Protein AF-A0A7G9ZDE2-F1 (afdb_monomer)

Structure (mmCIF, N/CA/C/O backbone):
data_AF-A0A7G9ZDE2-F1
#
_entry.id   AF-A0A7G9ZDE2-F1
#
loop_
_atom_site.group_PDB
_atom_site.id
_atom_site.type_symbol
_atom_site.label_atom_id
_atom_site.label_alt_id
_atom_site.label_comp_id
_atom_site.label_asym_id
_atom_site.label_entity_id
_atom_site.label_seq_id
_atom_site.pdbx_PDB_ins_code
_atom_site.Cartn_x
_atom_site.Cartn_y
_atom_site.Cartn_z
_atom_site.occupancy
_atom_site.B_iso_or_equiv
_atom_site.auth_seq_id
_atom_site.auth_comp_id
_atom_site.auth_asym_id
_atom_site.auth_atom_id
_atom_site.pdbx_PDB_model_num
ATOM 1 N N . MET A 1 1 ? -2.451 4.582 -25.930 1.00 55.97 1 MET A N 1
ATOM 2 C CA . MET A 1 1 ? -1.611 5.291 -24.935 1.00 55.97 1 MET A CA 1
ATOM 3 C C . MET A 1 1 ? -0.878 6.382 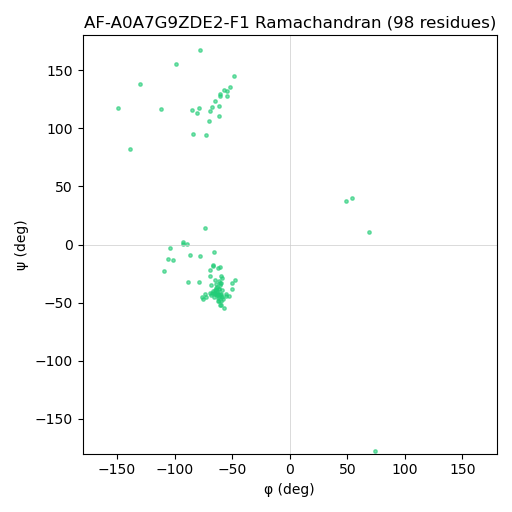-25.699 1.00 55.97 1 MET A C 1
ATOM 5 O O . MET A 1 1 ? -0.363 6.064 -26.757 1.00 55.97 1 MET A O 1
ATOM 9 N N . ARG A 1 2 ? -0.900 7.651 -25.269 1.00 67.12 2 ARG A N 1
ATOM 10 C CA . ARG A 1 2 ? -0.344 8.761 -26.078 1.00 67.12 2 ARG A CA 1
ATOM 11 C C . ARG A 1 2 ? 1.174 8.661 -26.292 1.00 67.12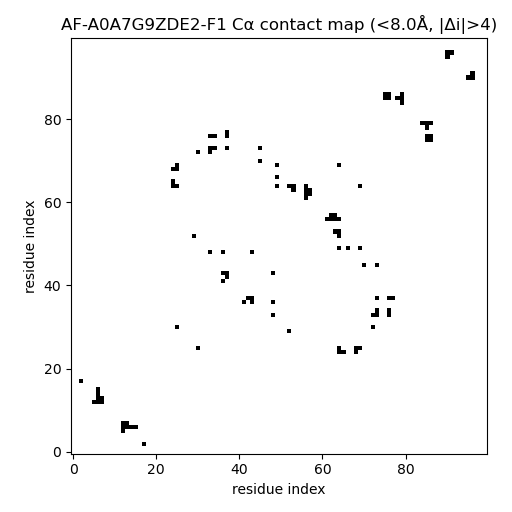 2 ARG A C 1
ATOM 13 O O . ARG A 1 2 ? 1.645 8.994 -27.364 1.00 67.12 2 ARG A O 1
ATOM 20 N N . ILE A 1 3 ? 1.900 8.079 -25.338 1.00 68.00 3 ILE A N 1
ATOM 21 C CA . ILE A 1 3 ? 3.355 7.872 -25.423 1.00 68.00 3 ILE A CA 1
ATOM 22 C C . ILE A 1 3 ? 3.786 7.003 -26.610 1.00 68.00 3 ILE A C 1
ATOM 24 O O . ILE A 1 3 ? 4.734 7.359 -27.291 1.00 68.00 3 ILE A O 1
ATOM 28 N N . THR A 1 4 ? 3.084 5.906 -26.918 1.00 67.00 4 THR A N 1
ATOM 29 C CA . THR A 1 4 ? 3.438 5.075 -28.084 1.00 67.00 4 THR A CA 1
ATOM 30 C C . THR A 1 4 ? 3.160 5.769 -29.413 1.00 67.00 4 THR A C 1
ATOM 32 O O . THR A 1 4 ? 3.755 5.401 -30.419 1.00 67.00 4 THR A O 1
ATOM 35 N N . LYS A 1 5 ? 2.265 6.763 -29.417 1.00 75.19 5 LYS A N 1
ATOM 36 C CA . LYS A 1 5 ? 2.034 7.638 -30.565 1.00 75.19 5 LYS A CA 1
ATOM 37 C C . LYS A 1 5 ? 3.174 8.657 -30.696 1.00 75.19 5 LYS A C 1
ATOM 39 O O . LYS A 1 5 ? 3.761 8.762 -31.760 1.00 75.19 5 LYS A O 1
ATOM 44 N N . TRP A 1 6 ? 3.562 9.307 -29.599 1.00 76.00 6 TRP A N 1
ATOM 45 C CA . TRP A 1 6 ? 4.663 10.279 -29.581 1.00 76.00 6 TRP A CA 1
ATOM 46 C C . TRP A 1 6 ? 6.023 9.672 -29.926 1.00 76.00 6 TRP A C 1
ATOM 48 O O . TRP A 1 6 ? 6.734 10.248 -30.730 1.00 76.00 6 TRP A O 1
ATOM 58 N N . ILE A 1 7 ? 6.345 8.469 -29.438 1.00 76.19 7 ILE A N 1
ATOM 59 C CA . ILE A 1 7 ? 7.585 7.762 -29.820 1.00 76.19 7 ILE A CA 1
ATOM 60 C C . ILE A 1 7 ? 7.658 7.505 -31.339 1.00 76.19 7 ILE A C 1
ATOM 62 O O . ILE A 1 7 ? 8.748 7.417 -31.890 1.00 76.19 7 ILE A O 1
ATOM 66 N N . LYS A 1 8 ? 6.512 7.364 -32.023 1.00 74.31 8 LYS A N 1
ATOM 67 C CA . LYS A 1 8 ? 6.456 7.114 -33.473 1.00 74.31 8 LYS A CA 1
ATOM 68 C C . LYS A 1 8 ? 6.436 8.383 -34.321 1.00 74.31 8 LYS A C 1
ATOM 70 O O . LYS A 1 8 ? 6.882 8.338 -35.461 1.00 74.31 8 LYS A O 1
ATOM 75 N N . GLU A 1 9 ? 5.840 9.453 -33.809 1.00 84.88 9 GLU A N 1
ATOM 76 C CA . GLU A 1 9 ? 5.501 10.641 -34.600 1.00 84.88 9 GLU A CA 1
ATOM 77 C C . GLU A 1 9 ? 6.376 11.857 -34.268 1.00 84.88 9 GLU A C 1
ATOM 79 O O . GLU A 1 9 ? 6.522 12.727 -35.118 1.00 84.88 9 GLU A O 1
ATOM 84 N N . GLU A 1 10 ? 6.987 11.913 -33.079 1.00 81.06 10 GLU A N 1
ATOM 85 C CA . GLU A 1 10 ? 7.765 13.065 -32.615 1.00 81.06 10 GLU A CA 1
ATOM 86 C C . GLU A 1 10 ? 9.267 12.724 -32.526 1.00 81.06 10 GLU A C 1
ATOM 88 O O . GLU A 1 10 ? 9.649 11.879 -31.705 1.00 81.06 10 GLU A O 1
ATOM 93 N N . PRO A 1 11 ? 10.139 13.385 -33.317 1.00 79.50 11 PRO A N 1
ATOM 94 C CA . PRO A 1 11 ? 11.593 13.170 -33.331 1.00 79.50 11 PRO A CA 1
ATOM 95 C C . PRO A 1 11 ? 12.243 13.212 -31.944 1.00 79.50 11 PRO A C 1
ATOM 97 O O . PRO A 1 11 ? 13.097 12.385 -31.630 1.00 79.50 11 PRO A O 1
ATOM 100 N N . ASP A 1 12 ? 11.778 14.118 -31.083 1.00 80.75 12 ASP A N 1
ATOM 101 C CA . ASP A 1 12 ? 12.312 14.320 -29.731 1.00 80.75 12 ASP A CA 1
ATOM 102 C C . ASP A 1 12 ? 12.059 13.125 -28.797 1.00 80.75 12 ASP A C 1
ATOM 104 O O . ASP A 1 12 ? 12.732 12.961 -27.777 1.00 80.75 12 ASP A O 1
ATOM 108 N N . PHE A 1 13 ? 11.103 12.259 -29.145 1.00 73.19 13 PHE A N 1
ATOM 109 C CA . PHE A 1 13 ? 10.698 11.108 -28.340 1.00 73.19 13 PHE A CA 1
ATOM 110 C C . PHE A 1 13 ? 11.227 9.773 -28.888 1.00 73.19 13 PHE A C 1
ATOM 112 O O . PHE A 1 13 ? 11.040 8.748 -28.231 1.00 73.19 13 PHE A O 1
ATOM 119 N N . PHE A 1 14 ? 11.926 9.757 -30.031 1.00 74.81 14 PHE A N 1
ATOM 120 C CA . PHE A 1 14 ? 12.442 8.525 -30.655 1.00 74.81 14 PHE A CA 1
ATOM 121 C C . PHE A 1 14 ? 13.421 7.750 -29.765 1.00 74.81 14 PHE A C 1
ATOM 123 O O . PHE A 1 14 ? 13.445 6.521 -29.793 1.00 74.81 14 PHE A O 1
ATOM 130 N N . ASN A 1 15 ? 14.206 8.461 -28.951 1.00 75.94 15 ASN A N 1
ATOM 131 C CA . ASN A 1 15 ? 15.212 7.861 -28.069 1.00 75.94 15 ASN A CA 1
ATOM 132 C C . ASN A 1 15 ? 14.661 7.487 -26.683 1.00 75.94 15 ASN A C 1
ATOM 134 O O . ASN A 1 15 ? 15.407 7.004 -25.829 1.00 75.94 15 ASN A O 1
ATOM 138 N N . LEU A 1 16 ? 13.371 7.719 -26.423 1.00 72.88 16 LEU A N 1
ATOM 139 C CA . LEU A 1 16 ? 12.771 7.395 -25.135 1.00 72.88 16 LEU A CA 1
ATOM 140 C C . LEU A 1 16 ? 12.333 5.932 -25.100 1.00 72.88 16 LEU A C 1
ATOM 142 O O . LEU A 1 16 ? 11.409 5.506 -25.793 1.00 72.88 16 LEU A O 1
ATOM 146 N N . ILE A 1 17 ? 12.964 5.167 -24.212 1.00 63.47 17 ILE A N 1
ATOM 147 C CA . ILE A 1 17 ? 12.573 3.790 -23.927 1.00 63.47 17 ILE A CA 1
ATOM 148 C C . ILE A 1 17 ? 11.388 3.820 -22.963 1.00 63.47 17 ILE A C 1
ATOM 150 O O . ILE A 1 17 ? 11.506 4.217 -21.802 1.00 63.47 17 ILE A O 1
ATOM 154 N N . TYR A 1 18 ? 10.223 3.383 -23.435 1.00 66.06 18 TYR A N 1
ATOM 155 C CA . TYR A 1 18 ? 9.072 3.182 -22.565 1.00 66.06 18 TYR A CA 1
ATOM 156 C C . TYR A 1 18 ? 9.315 1.972 -21.651 1.00 66.06 18 TYR A C 1
ATOM 158 O O . TYR A 1 18 ? 9.208 0.830 -22.087 1.00 66.06 18 TYR A O 1
ATOM 166 N N . LEU A 1 19 ? 9.588 2.221 -20.368 1.00 62.66 19 LEU A N 1
ATOM 167 C CA . LEU A 1 19 ? 9.882 1.190 -19.356 1.00 62.66 19 LEU A CA 1
ATOM 168 C C . LEU A 1 19 ? 8.656 0.368 -18.901 1.00 62.66 19 LEU A C 1
ATOM 170 O O . LEU A 1 19 ? 8.704 -0.324 -17.887 1.00 62.66 19 LEU A O 1
ATOM 174 N N . GLY A 1 20 ? 7.536 0.436 -19.623 1.00 57.53 20 GLY A N 1
ATOM 175 C CA . GLY A 1 20 ? 6.290 -0.197 -19.200 1.00 57.53 20 GLY A CA 1
ATOM 176 C C . GLY A 1 20 ? 5.598 0.543 -18.050 1.00 57.53 20 GLY A C 1
ATOM 177 O O . GLY A 1 20 ? 6.022 1.601 -17.584 1.00 57.53 20 GLY A O 1
ATOM 178 N N . LYS A 1 21 ? 4.479 -0.017 -17.582 1.00 59.22 21 LYS A N 1
ATOM 179 C CA . LYS A 1 21 ? 3.939 0.332 -16.264 1.00 59.22 21 LYS A CA 1
ATOM 180 C C . LYS A 1 21 ? 4.761 -0.438 -15.238 1.00 59.22 21 LYS A C 1
ATOM 182 O O . LYS A 1 21 ? 4.687 -1.663 -15.246 1.00 59.22 21 LYS A O 1
ATOM 187 N N . SER A 1 22 ? 5.484 0.245 -14.346 1.00 59.38 22 SER A N 1
ATOM 188 C CA . SER A 1 22 ? 6.048 -0.445 -13.180 1.00 59.38 22 SER A CA 1
ATOM 189 C C . SER A 1 22 ? 4.934 -1.223 -12.478 1.00 59.38 22 SER A C 1
ATOM 191 O O . SER A 1 22 ? 3.844 -0.650 -12.278 1.00 59.38 22 SER A O 1
ATOM 193 N N . PRO A 1 23 ? 5.195 -2.485 -12.087 1.00 59.94 23 PRO A N 1
ATOM 194 C CA . PRO A 1 23 ? 4.277 -3.231 -11.255 1.00 59.94 23 PRO A CA 1
ATOM 195 C C . PRO A 1 23 ? 3.846 -2.364 -10.067 1.00 59.94 23 PRO A C 1
ATOM 197 O O . PRO A 1 23 ? 4.596 -1.492 -9.600 1.00 59.94 23 PRO A O 1
ATOM 200 N N . PRO A 1 24 ? 2.597 -2.501 -9.614 1.00 65.00 24 PRO A N 1
ATOM 201 C CA . PRO A 1 24 ? 2.175 -1.827 -8.407 1.00 65.00 24 PRO A CA 1
ATOM 202 C C . PRO A 1 24 ? 3.119 -2.171 -7.254 1.00 65.00 24 PRO A C 1
ATOM 204 O O . PRO A 1 24 ? 3.389 -3.330 -6.987 1.00 65.00 24 PRO A O 1
ATOM 207 N N . SER A 1 25 ? 3.633 -1.139 -6.578 1.00 79.38 25 SER A N 1
ATOM 208 C CA . SER A 1 25 ? 4.561 -1.290 -5.448 1.00 79.38 25 SER A CA 1
ATOM 209 C C . SER A 1 25 ? 3.926 -1.967 -4.227 1.00 79.38 25 SER A C 1
ATOM 211 O O . SER A 1 25 ? 4.616 -2.259 -3.254 1.00 79.38 25 SER A O 1
ATOM 213 N N . ILE A 1 26 ? 2.616 -2.200 -4.284 1.00 84.44 26 ILE A N 1
ATOM 214 C CA . ILE A 1 26 ? 1.793 -2.914 -3.318 1.00 84.44 26 ILE A CA 1
ATOM 215 C C . ILE A 1 26 ? 0.960 -3.945 -4.082 1.00 84.44 26 ILE A C 1
ATOM 217 O O . ILE A 1 26 ? 0.459 -3.635 -5.170 1.00 84.44 26 ILE A O 1
ATOM 221 N N . THR A 1 27 ? 0.823 -5.149 -3.544 1.00 86.62 27 THR A N 1
ATOM 222 C CA . THR A 1 27 ? -0.007 -6.194 -4.150 1.00 86.62 27 THR A CA 1
ATOM 223 C C . THR A 1 27 ? -1.492 -5.945 -3.861 1.00 86.62 27 THR A C 1
ATOM 225 O O . THR A 1 27 ? -1.857 -5.091 -3.047 1.00 86.62 27 THR A O 1
ATOM 228 N N . LEU A 1 28 ? -2.373 -6.661 -4.566 1.00 82.62 28 LEU A N 1
ATOM 229 C CA . LEU A 1 28 ? -3.813 -6.611 -4.296 1.00 82.62 28 LEU A CA 1
ATOM 230 C C . LEU A 1 28 ? -4.128 -7.164 -2.899 1.00 82.62 28 LEU A C 1
ATOM 232 O O . LEU A 1 28 ? -4.885 -6.532 -2.169 1.00 82.62 28 LEU A O 1
ATOM 236 N N . ASP A 1 29 ? -3.502 -8.274 -2.510 1.00 88.19 29 ASP A N 1
ATOM 237 C CA . ASP A 1 29 ? -3.721 -8.906 -1.204 1.00 88.19 29 ASP A CA 1
ATOM 238 C C . ASP A 1 29 ? -3.312 -7.985 -0.054 1.00 88.19 29 ASP A C 1
ATOM 240 O O . ASP A 1 29 ? -4.056 -7.814 0.905 1.00 88.19 29 ASP A O 1
ATOM 244 N N . GLU A 1 30 ? -2.175 -7.299 -0.187 1.00 91.06 30 GLU A N 1
ATOM 245 C CA . GLU A 1 30 ? -1.738 -6.295 0.787 1.00 91.06 30 GLU A CA 1
ATOM 246 C C . GLU A 1 30 ? -2.708 -5.116 0.864 1.00 91.06 30 GLU A C 1
ATOM 248 O O . GLU A 1 30 ? -2.947 -4.569 1.938 1.00 91.06 30 GLU A O 1
ATOM 253 N N . PHE A 1 31 ? -3.286 -4.705 -0.266 1.00 88.00 31 PHE A N 1
ATOM 254 C CA . PHE A 1 31 ? -4.293 -3.650 -0.271 1.00 88.00 31 PHE A CA 1
ATOM 255 C C . PHE A 1 31 ? -5.585 -4.090 0.430 1.00 88.00 31 PHE A C 1
ATOM 257 O O . PHE A 1 31 ? -6.155 -3.303 1.188 1.00 88.00 31 PHE A O 1
ATOM 264 N N . ILE A 1 32 ? -6.036 -5.325 0.193 1.00 88.88 32 ILE A N 1
ATOM 265 C CA . ILE A 1 32 ? -7.199 -5.913 0.870 1.00 88.88 32 ILE A CA 1
ATOM 266 C C . ILE A 1 32 ? -6.927 -6.010 2.372 1.00 88.88 32 ILE A C 1
ATOM 268 O O . ILE A 1 32 ? -7.739 -5.533 3.154 1.00 88.88 32 ILE A O 1
ATOM 272 N N . GLU A 1 33 ? -5.754 -6.495 2.779 1.00 92.94 33 GLU A N 1
ATOM 273 C CA . GLU A 1 33 ? -5.369 -6.566 4.190 1.00 92.94 33 GLU A CA 1
ATOM 274 C C . GLU A 1 33 ? -5.405 -5.189 4.871 1.00 92.94 33 GLU A C 1
ATOM 276 O O . GLU A 1 33 ? -5.974 -5.046 5.954 1.00 92.94 33 GLU A O 1
ATOM 281 N N . ILE A 1 34 ? -4.835 -4.155 4.238 1.00 90.88 34 ILE A N 1
ATOM 282 C CA . ILE A 1 34 ? -4.890 -2.780 4.762 1.00 90.88 34 ILE A CA 1
ATOM 283 C C . ILE A 1 34 ? -6.340 -2.320 4.905 1.00 90.88 34 ILE A C 1
ATOM 285 O O . ILE A 1 34 ? -6.692 -1.703 5.913 1.00 90.88 34 ILE A O 1
ATOM 289 N N . LYS A 1 35 ? -7.172 -2.598 3.897 1.00 88.94 35 LYS A N 1
ATOM 290 C CA . LYS A 1 35 ? -8.587 -2.234 3.900 1.00 88.94 35 LYS A CA 1
ATOM 291 C C . LYS A 1 35 ? -9.324 -2.889 5.061 1.00 88.94 35 LYS A C 1
ATOM 293 O O . LYS A 1 35 ? -9.958 -2.183 5.845 1.00 88.94 35 LYS A O 1
ATOM 298 N N . ASP A 1 36 ? -9.193 -4.199 5.190 1.00 91.06 36 ASP A N 1
ATOM 299 C CA . ASP A 1 36 ? -9.907 -4.988 6.184 1.00 91.06 36 ASP A CA 1
ATOM 300 C C . ASP A 1 36 ? -9.481 -4.611 7.604 1.00 91.06 36 ASP A C 1
ATOM 302 O O . ASP A 1 36 ? -10.327 -4.479 8.489 1.00 91.06 36 ASP A O 1
ATOM 306 N N . ARG A 1 37 ? -8.189 -4.354 7.837 1.00 93.31 37 ARG A N 1
ATOM 307 C CA . ARG A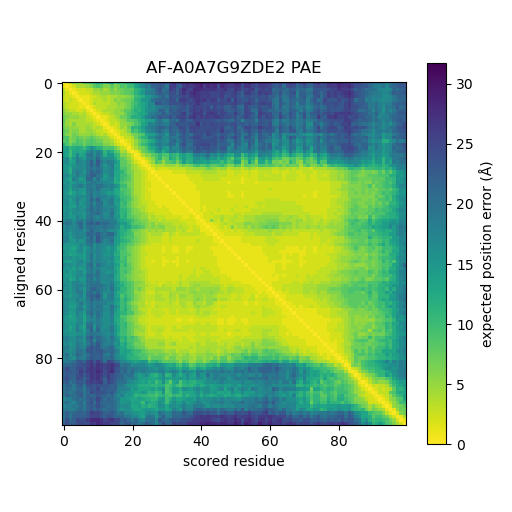 1 37 ? -7.684 -3.939 9.156 1.00 93.31 37 ARG A CA 1
ATOM 308 C C . ARG A 1 37 ? -8.148 -2.548 9.562 1.00 93.31 37 ARG A C 1
ATOM 310 O O . ARG A 1 37 ? -8.619 -2.370 10.680 1.00 93.31 37 ARG A O 1
ATOM 317 N N . ILE A 1 38 ? -8.112 -1.581 8.644 1.00 89.62 38 ILE A N 1
ATOM 318 C CA . ILE A 1 38 ? -8.633 -0.231 8.913 1.00 89.62 38 ILE A CA 1
ATOM 319 C C . ILE A 1 38 ? -10.148 -0.267 9.168 1.00 89.62 38 ILE A C 1
ATOM 321 O O . ILE A 1 38 ? -10.641 0.469 10.019 1.00 89.62 38 ILE A O 1
ATOM 325 N N . GLN A 1 39 ? -10.891 -1.120 8.457 1.00 86.75 39 GLN A N 1
ATOM 326 C CA . GLN A 1 39 ? -12.341 -1.255 8.628 1.00 86.75 39 GLN A CA 1
ATOM 327 C C . GLN A 1 39 ? -12.734 -1.978 9.920 1.00 86.75 39 GLN A C 1
ATOM 329 O O . GLN A 1 39 ? -13.674 -1.558 10.590 1.00 86.75 39 GLN A O 1
ATOM 334 N N . SER A 1 40 ? -12.030 -3.056 10.266 1.00 90.62 40 SER A N 1
ATOM 335 C CA . SER A 1 40 ? -12.324 -3.875 11.449 1.00 90.62 40 SER A CA 1
ATOM 336 C C . SER A 1 40 ? -11.812 -3.256 12.748 1.00 90.62 40 SER A C 1
ATOM 338 O O . SER A 1 40 ? -12.453 -3.412 13.786 1.00 90.62 40 SER A O 1
ATOM 340 N N . ASN A 1 41 ? -10.694 -2.527 12.700 1.00 89.94 41 ASN A N 1
ATOM 341 C CA . ASN A 1 41 ? -10.131 -1.830 13.848 1.00 89.94 41 ASN A CA 1
ATOM 342 C C . ASN A 1 41 ? -9.614 -0.428 13.468 1.00 89.94 41 ASN A C 1
ATOM 344 O O . ASN A 1 41 ? -8.408 -0.226 13.312 1.00 89.94 41 ASN A O 1
ATOM 348 N N . PRO A 1 42 ? -10.500 0.582 13.391 1.00 83.50 42 PRO A N 1
ATOM 349 C CA . PRO A 1 42 ? -10.110 1.955 13.053 1.00 83.50 42 PRO A CA 1
ATOM 350 C C . PRO A 1 42 ? -9.115 2.604 14.031 1.00 83.50 42 PRO A C 1
ATOM 352 O O . PRO A 1 42 ? -8.475 3.594 13.686 1.00 83.50 42 PRO A O 1
ATOM 355 N N . LEU A 1 43 ? -8.991 2.073 15.255 1.00 87.12 43 LEU A N 1
ATOM 356 C CA . LEU A 1 43 ? -8.052 2.556 16.275 1.00 87.12 43 LEU A CA 1
ATOM 357 C C . LEU A 1 43 ? -6.661 1.921 16.153 1.00 87.12 43 LEU A C 1
ATOM 359 O O . LEU A 1 43 ? -5.729 2.338 16.846 1.00 87.12 43 LEU A O 1
ATOM 363 N N . GLU A 1 44 ? -6.504 0.913 15.295 1.00 90.31 44 GLU A N 1
ATOM 364 C CA . GLU A 1 44 ? -5.214 0.293 15.050 1.00 90.31 44 GLU A CA 1
ATOM 365 C C . GLU A 1 44 ? -4.218 1.319 14.502 1.00 90.31 44 GLU A C 1
ATOM 367 O O . GLU A 1 44 ? -4.459 2.014 13.510 1.00 90.31 44 GLU A O 1
ATOM 372 N N . LEU A 1 45 ? -3.044 1.409 15.132 1.00 90.38 45 LEU A N 1
ATOM 373 C CA . LEU A 1 45 ? -2.011 2.302 14.629 1.00 90.38 45 LEU A CA 1
ATOM 374 C C . LEU A 1 45 ? -1.509 1.764 13.289 1.00 90.38 45 LEU A C 1
ATOM 376 O O . LEU A 1 45 ? -0.882 0.709 13.230 1.00 90.38 45 LEU A O 1
ATOM 380 N N . LYS A 1 46 ? -1.682 2.553 12.224 1.00 92.12 46 LYS A N 1
ATOM 381 C CA . LYS A 1 46 ? -1.227 2.242 10.856 1.00 92.12 46 LYS A CA 1
ATOM 382 C C . LYS A 1 46 ? 0.227 1.740 10.782 1.00 92.12 46 LYS A C 1
ATOM 384 O O . LYS A 1 46 ? 0.557 0.937 9.918 1.00 92.12 46 LYS A O 1
ATOM 389 N N . LYS A 1 47 ? 1.103 2.182 11.695 1.00 93.31 47 LYS A N 1
ATOM 390 C CA . LYS A 1 47 ? 2.496 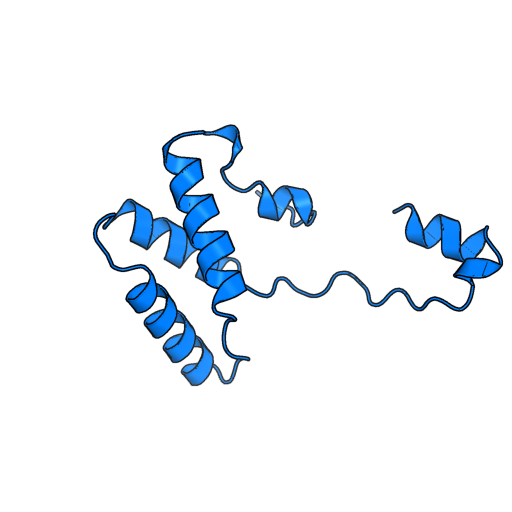1.706 11.780 1.00 93.31 47 LYS A CA 1
ATOM 391 C C . LYS A 1 47 ? 2.613 0.201 12.071 1.00 93.31 47 LYS A C 1
ATOM 393 O O . LYS A 1 47 ? 3.567 -0.407 11.608 1.00 93.31 47 LYS A O 1
ATOM 398 N N . HIS A 1 48 ? 1.669 -0.381 12.814 1.00 95.06 48 HIS A N 1
ATOM 399 C CA . HIS A 1 48 ? 1.641 -1.814 13.115 1.00 95.06 48 HIS A CA 1
ATOM 400 C C . HIS A 1 48 ? 1.246 -2.610 11.876 1.00 95.06 48 HIS A C 1
ATOM 402 O O . HIS A 1 48 ? 1.970 -3.518 11.497 1.00 95.06 48 HIS A O 1
ATOM 408 N N . ILE A 1 49 ? 0.215 -2.159 11.156 1.00 95.25 49 ILE A N 1
ATOM 409 C CA . ILE A 1 49 ? -0.167 -2.733 9.857 1.00 95.25 49 ILE A CA 1
ATOM 410 C C . ILE A 1 49 ? 1.021 -2.716 8.881 1.00 95.25 49 ILE A C 1
ATOM 412 O O . ILE A 1 49 ? 1.303 -3.709 8.217 1.00 95.25 49 ILE A O 1
ATOM 416 N N . LEU A 1 50 ? 1.758 -1.600 8.812 1.00 95.50 50 LEU A N 1
ATOM 417 C CA . LEU A 1 50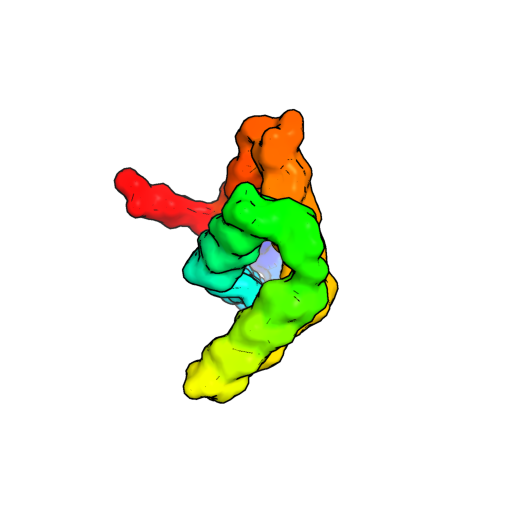 ? 2.965 -1.503 7.987 1.00 95.50 50 LEU A CA 1
ATOM 418 C C . LEU A 1 50 ? 4.059 -2.483 8.424 1.00 95.50 50 LEU A C 1
ATOM 420 O O . LEU A 1 50 ? 4.710 -3.061 7.558 1.00 95.50 50 LEU A O 1
ATOM 424 N N . SER A 1 51 ? 4.290 -2.626 9.731 1.00 96.44 51 SER A N 1
ATOM 425 C CA . SER A 1 51 ? 5.278 -3.571 10.263 1.00 96.44 51 SER A CA 1
ATOM 426 C C . SER A 1 51 ? 4.933 -4.990 9.832 1.00 96.44 51 SER A C 1
ATOM 428 O O . SER A 1 51 ? 5.735 -5.624 9.160 1.00 96.44 51 SER A O 1
ATOM 430 N N . ASP A 1 52 ? 3.696 -5.421 10.075 1.00 96.38 52 ASP A N 1
ATOM 431 C CA . ASP A 1 52 ? 3.257 -6.782 9.765 1.00 96.38 52 ASP A CA 1
ATOM 432 C C . ASP A 1 52 ? 3.359 -7.090 8.264 1.00 96.38 52 ASP A C 1
ATOM 434 O O . ASP A 1 52 ? 3.758 -8.185 7.871 1.00 96.38 52 ASP A O 1
ATOM 438 N N . ILE A 1 53 ? 3.036 -6.122 7.396 1.00 95.31 53 ILE A N 1
ATOM 439 C CA . ILE A 1 53 ? 3.190 -6.289 5.943 1.00 95.31 53 ILE A CA 1
ATOM 440 C C . ILE A 1 53 ? 4.667 -6.409 5.554 1.00 95.31 53 ILE A C 1
ATOM 442 O O . ILE A 1 53 ? 5.001 -7.214 4.684 1.00 95.31 53 ILE A O 1
ATOM 446 N N . LYS A 1 54 ? 5.563 -5.633 6.174 1.00 95.12 54 LYS A N 1
ATOM 447 C CA . LYS A 1 54 ? 7.006 -5.739 5.914 1.00 95.12 54 LYS A CA 1
ATOM 448 C C . LYS A 1 54 ? 7.556 -7.085 6.368 1.00 95.12 54 LYS A C 1
ATOM 450 O O . LYS A 1 54 ? 8.245 -7.719 5.577 1.00 95.12 54 LYS A O 1
ATOM 455 N N . ASP A 1 55 ? 7.179 -7.542 7.555 1.00 96.44 55 ASP A N 1
ATOM 456 C CA . ASP A 1 55 ? 7.593 -8.842 8.090 1.00 96.44 55 ASP A CA 1
ATOM 457 C C . ASP A 1 55 ? 7.108 -9.972 7.166 1.00 96.44 55 ASP A C 1
ATOM 459 O O . ASP A 1 55 ? 7.859 -10.874 6.796 1.00 96.44 55 ASP A O 1
ATOM 463 N N . LYS A 1 56 ? 5.865 -9.881 6.675 1.00 95.62 56 LYS A N 1
ATOM 464 C CA . LYS A 1 56 ? 5.320 -10.810 5.675 1.00 95.62 56 LYS A CA 1
ATOM 465 C C . LYS A 1 56 ? 6.093 -10.797 4.352 1.00 95.62 56 LYS A C 1
ATOM 467 O O . LYS A 1 56 ? 6.232 -11.854 3.741 1.00 95.62 56 LYS A O 1
ATOM 472 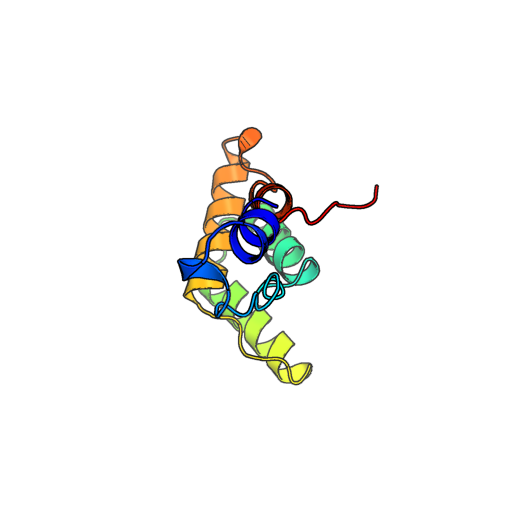N N . ARG A 1 57 ? 6.560 -9.636 3.883 1.00 93.75 57 ARG A N 1
ATOM 473 C CA . ARG A 1 57 ? 7.398 -9.537 2.673 1.00 93.75 57 ARG A CA 1
ATOM 474 C C . ARG A 1 57 ? 8.779 -10.132 2.885 1.00 93.75 57 ARG A C 1
ATOM 476 O O . ARG A 1 57 ? 9.256 -10.849 2.012 1.00 93.75 57 ARG A O 1
ATOM 483 N N . GLU A 1 58 ? 9.381 -9.884 4.042 1.00 95.38 58 GLU A N 1
ATOM 484 C CA . GLU A 1 58 ? 10.667 -10.468 4.420 1.00 95.38 58 GLU A CA 1
ATOM 485 C C . GLU A 1 58 ? 10.588 -11.999 4.413 1.00 95.38 58 GLU A C 1
ATOM 487 O O . GLU A 1 58 ? 11.405 -12.653 3.770 1.00 95.38 58 GLU A O 1
ATOM 492 N N . LEU A 1 59 ? 9.525 -12.574 4.988 1.00 95.75 59 LEU A N 1
ATOM 493 C CA . LEU A 1 59 ? 9.268 -14.020 4.940 1.00 95.75 59 LEU A CA 1
ATOM 494 C C . LEU A 1 59 ? 9.115 -14.574 3.511 1.00 95.75 59 LEU A C 1
ATOM 496 O O . LEU A 1 59 ? 9.394 -15.750 3.277 1.00 95.75 59 LEU A O 1
ATOM 500 N N . ARG A 1 60 ? 8.671 -13.750 2.554 1.00 93.50 60 ARG A N 1
ATOM 501 C CA . ARG A 1 60 ? 8.537 -14.111 1.131 1.00 93.50 60 ARG A CA 1
ATOM 502 C C . ARG A 1 60 ? 9.770 -13.768 0.287 1.00 93.50 60 ARG A C 1
ATOM 504 O O . ARG A 1 60 ? 9.756 -14.046 -0.909 1.00 93.50 60 ARG A O 1
ATOM 511 N N . ASN A 1 61 ? 10.829 -13.208 0.879 1.00 91.75 61 ASN A N 1
ATOM 512 C CA . ASN A 1 61 ? 11.986 -12.646 0.170 1.00 91.75 61 ASN A CA 1
ATOM 513 C C . ASN A 1 61 ? 11.597 -11.588 -0.886 1.00 91.75 61 ASN A C 1
ATOM 515 O O . ASN A 1 61 ? 12.156 -11.548 -1.982 1.00 91.75 61 ASN A O 1
ATOM 519 N N . GLU A 1 62 ? 10.622 -10.738 -0.566 1.00 89.19 62 GLU A N 1
ATOM 520 C CA . GLU A 1 62 ? 10.177 -9.628 -1.413 1.00 89.19 62 GLU A CA 1
ATOM 521 C C . GLU A 1 62 ? 10.790 -8.292 -0.975 1.00 89.19 62 GLU A C 1
ATOM 523 O O . GLU A 1 62 ? 11.098 -8.079 0.198 1.00 89.19 62 GLU A O 1
ATOM 528 N N . ASP A 1 63 ? 10.887 -7.342 -1.911 1.00 88.94 63 ASP A N 1
ATOM 529 C CA . ASP A 1 63 ? 11.331 -5.980 -1.610 1.00 88.94 63 ASP A CA 1
ATOM 530 C C . ASP A 1 63 ? 10.451 -5.316 -0.544 1.00 88.94 63 ASP A C 1
ATOM 532 O O . ASP A 1 63 ? 9.220 -5.283 -0.647 1.00 88.94 63 ASP A O 1
ATOM 536 N N . THR A 1 64 ? 11.082 -4.686 0.445 1.00 88.94 64 THR A N 1
ATOM 537 C CA . THR A 1 64 ? 10.391 -3.992 1.535 1.00 88.94 64 THR A CA 1
ATOM 538 C C . THR A 1 64 ? 9.391 -2.956 1.021 1.00 88.94 64 THR A C 1
ATOM 540 O O . THR A 1 64 ? 9.706 -2.086 0.203 1.00 88.94 64 THR A O 1
ATOM 543 N N . LEU A 1 65 ? 8.171 -2.980 1.568 1.00 91.00 65 LEU A N 1
ATOM 544 C CA . LEU A 1 65 ? 7.155 -1.990 1.233 1.00 91.00 65 LEU A CA 1
ATOM 545 C C . LEU A 1 65 ? 7.587 -0.590 1.699 1.00 91.00 65 LEU A C 1
ATOM 547 O O . LEU A 1 65 ? 7.819 -0.335 2.883 1.00 91.00 65 LEU A O 1
ATOM 551 N N . SER A 1 66 ? 7.638 0.352 0.758 1.00 90.94 66 SER A N 1
ATOM 552 C CA . SER A 1 66 ? 7.906 1.759 1.057 1.00 90.94 66 SER A CA 1
ATOM 553 C C . SER A 1 66 ? 6.844 2.342 1.997 1.00 90.94 66 SER A C 1
ATOM 555 O O . SER A 1 66 ? 5.647 2.302 1.703 1.00 90.94 66 SER A O 1
ATOM 557 N N . THR A 1 67 ? 7.295 2.987 3.075 1.00 90.88 67 THR A N 1
ATOM 558 C CA . THR A 1 67 ? 6.440 3.693 4.042 1.00 90.88 67 THR A CA 1
ATOM 559 C C . THR A 1 67 ? 5.514 4.702 3.355 1.00 90.88 67 THR A C 1
ATOM 561 O O . THR A 1 67 ? 4.315 4.731 3.623 1.00 90.88 67 THR A O 1
ATOM 564 N N . ALA A 1 68 ? 6.036 5.488 2.409 1.00 88.94 68 ALA A N 1
ATOM 565 C CA . ALA A 1 68 ? 5.241 6.467 1.667 1.00 88.94 68 ALA A CA 1
ATOM 566 C C . ALA A 1 68 ? 4.154 5.801 0.807 1.00 88.94 68 ALA A C 1
ATOM 568 O O . ALA A 1 68 ? 3.027 6.293 0.729 1.00 88.94 68 ALA A O 1
ATOM 569 N N . THR A 1 69 ? 4.474 4.658 0.188 1.00 88.44 69 THR A N 1
ATOM 570 C CA . THR A 1 69 ? 3.487 3.876 -0.572 1.00 88.44 69 THR A CA 1
ATOM 571 C C . THR A 1 69 ? 2.377 3.389 0.348 1.00 88.44 69 THR A C 1
ATOM 573 O O . THR A 1 69 ? 1.208 3.595 0.027 1.00 88.44 69 THR A O 1
ATOM 576 N N . PHE A 1 70 ? 2.733 2.797 1.488 1.00 92.88 70 PHE A N 1
ATOM 577 C CA . PHE A 1 70 ? 1.772 2.300 2.465 1.00 92.88 70 PHE A CA 1
ATOM 578 C C . PHE A 1 70 ? 0.819 3.400 2.947 1.00 92.88 70 PHE A C 1
ATOM 580 O O . PHE A 1 70 ? -0.393 3.263 2.794 1.00 92.88 70 PHE A O 1
ATOM 587 N N . TYR A 1 71 ? 1.341 4.524 3.452 1.00 91.62 71 TYR A N 1
ATOM 588 C CA . TYR A 1 71 ? 0.491 5.582 4.009 1.00 91.62 71 TYR A CA 1
ATOM 589 C C . TYR A 1 71 ? -0.414 6.220 2.956 1.00 91.62 71 TYR A C 1
ATOM 591 O O . TYR A 1 71 ? -1.568 6.531 3.250 1.00 91.62 71 TYR A O 1
ATOM 599 N N . ARG A 1 72 ? 0.052 6.341 1.705 1.00 87.62 7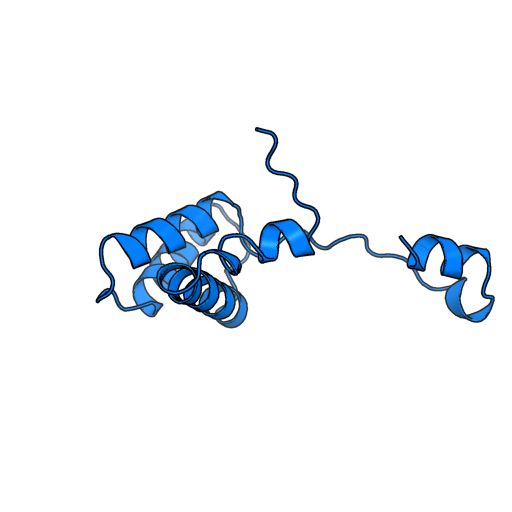2 ARG A N 1
ATOM 600 C CA . ARG A 1 72 ? -0.812 6.784 0.604 1.00 87.62 72 ARG A CA 1
ATOM 601 C C . ARG A 1 72 ? -2.016 5.855 0.424 1.00 87.62 72 ARG A C 1
ATOM 603 O O . ARG A 1 72 ? -3.106 6.341 0.150 1.00 87.62 72 ARG A O 1
ATOM 610 N N . ARG A 1 73 ? -1.837 4.538 0.570 1.00 85.62 73 ARG A N 1
ATOM 611 C CA . ARG A 1 73 ? -2.925 3.551 0.439 1.00 85.62 73 ARG A CA 1
ATOM 612 C C . ARG A 1 73 ? -3.833 3.512 1.649 1.00 85.62 73 ARG A C 1
ATOM 614 O O . ARG A 1 73 ? -5.043 3.560 1.470 1.00 85.62 73 ARG A O 1
ATOM 621 N N . ALA A 1 74 ? -3.261 3.501 2.846 1.00 88.12 74 ALA A N 1
ATOM 622 C CA . ALA A 1 74 ? -4.024 3.552 4.084 1.00 88.12 74 ALA A CA 1
ATOM 623 C C . ALA A 1 74 ? -4.953 4.777 4.116 1.00 88.12 74 ALA A C 1
ATOM 625 O O . ALA A 1 74 ? -6.125 4.654 4.449 1.00 88.12 74 ALA A O 1
ATOM 626 N N . ASN A 1 75 ? -4.467 5.944 3.681 1.00 87.00 75 ASN A N 1
ATOM 627 C CA . ASN A 1 75 ? -5.289 7.153 3.612 1.00 87.00 75 ASN A CA 1
ATOM 628 C C . ASN A 1 75 ? -6.380 7.065 2.533 1.00 87.00 75 ASN A C 1
ATOM 630 O O . ASN A 1 75 ? -7.473 7.570 2.741 1.00 87.00 75 ASN A O 1
ATOM 634 N N . GLN A 1 76 ? -6.121 6.415 1.393 1.00 82.75 76 GLN A N 1
ATOM 635 C CA . GLN A 1 76 ? -7.158 6.189 0.375 1.00 82.75 76 GLN A CA 1
ATOM 636 C C . GLN A 1 76 ? -8.276 5.276 0.890 1.00 82.75 76 GLN A C 1
ATOM 638 O O . GLN A 1 76 ? -9.449 5.559 0.665 1.00 82.75 76 GLN A O 1
ATOM 643 N N . VAL A 1 77 ? -7.917 4.207 1.603 1.00 83.25 77 VAL A N 1
ATOM 644 C CA . VAL A 1 77 ? -8.877 3.321 2.273 1.00 83.25 77 VAL A CA 1
ATOM 645 C C . VAL A 1 77 ? -9.704 4.102 3.288 1.00 83.25 77 VAL A C 1
ATOM 647 O O . VAL A 1 77 ? -10.925 4.016 3.269 1.00 83.25 77 VAL A O 1
ATOM 650 N N . GLU A 1 78 ? -9.061 4.898 4.136 1.00 82.62 78 GLU A N 1
ATOM 651 C CA . GLU A 1 78 ? -9.750 5.698 5.148 1.00 82.62 78 GLU A CA 1
ATOM 652 C C . GLU A 1 78 ? -10.711 6.711 4.512 1.00 82.62 78 GLU A C 1
ATOM 654 O O . GLU A 1 78 ? -11.874 6.779 4.895 1.00 82.62 78 GLU A O 1
ATOM 659 N N . LEU A 1 79 ? -10.276 7.426 3.469 1.00 77.75 79 LEU A N 1
ATOM 660 C CA . LEU A 1 79 ? -11.136 8.344 2.713 1.00 77.75 79 LEU A CA 1
ATOM 661 C C . LEU A 1 79 ? -12.322 7.626 2.058 1.00 77.75 79 LEU A C 1
ATOM 663 O O . LEU A 1 79 ? -13.418 8.184 2.000 1.00 77.75 79 LEU A O 1
ATOM 667 N N . SER A 1 80 ? -12.136 6.381 1.610 1.00 74.50 80 SER A N 1
ATOM 668 C CA . SER A 1 80 ? -13.224 5.591 1.029 1.00 74.50 80 SER A CA 1
ATOM 669 C C . SER A 1 80 ? -14.321 5.206 2.027 1.00 74.50 80 SER A C 1
ATOM 671 O O . SER A 1 80 ? -15.432 4.904 1.601 1.00 74.50 80 SER A O 1
ATOM 673 N N . LEU A 1 81 ? -14.057 5.273 3.340 1.00 71.00 81 LEU A N 1
ATOM 674 C CA . LEU A 1 81 ? -15.087 5.078 4.371 1.00 71.00 81 LEU A CA 1
ATOM 675 C C . LEU A 1 81 ? -16.094 6.231 4.406 1.00 71.00 81 LEU A C 1
ATOM 677 O O . LEU A 1 81 ? -17.237 6.039 4.808 1.00 71.00 81 LEU A O 1
ATOM 681 N N . PHE A 1 82 ? -15.671 7.423 3.980 1.00 71.38 82 PHE A N 1
ATOM 682 C CA . PHE A 1 82 ? -16.477 8.643 4.016 1.00 71.38 82 PHE A CA 1
ATOM 683 C C . PHE A 1 82 ? -16.988 9.062 2.629 1.00 71.38 82 PHE A C 1
ATOM 685 O O . PHE A 1 82 ? -17.854 9.929 2.531 1.00 71.38 82 PHE A O 1
ATOM 692 N N . SER A 1 83 ? -16.469 8.463 1.550 1.00 65.62 83 SER A N 1
ATOM 693 C CA . SER A 1 83 ? -16.878 8.750 0.171 1.00 65.62 83 SER A CA 1
ATOM 694 C C . SER A 1 83 ? -16.745 7.525 -0.739 1.00 65.62 83 SER A C 1
ATOM 696 O O . SER A 1 83 ? -15.642 7.054 -1.026 1.00 65.62 83 SER A O 1
ATOM 698 N N . ASN A 1 84 ? -17.874 7.063 -1.286 1.00 62.09 84 ASN A N 1
ATOM 699 C CA . ASN A 1 84 ? -17.930 5.910 -2.196 1.00 62.09 84 ASN A CA 1
ATOM 700 C C . ASN A 1 84 ? -17.143 6.113 -3.508 1.00 62.09 84 ASN A C 1
ATOM 702 O O . ASN A 1 84 ? -16.776 5.132 -4.150 1.00 62.09 8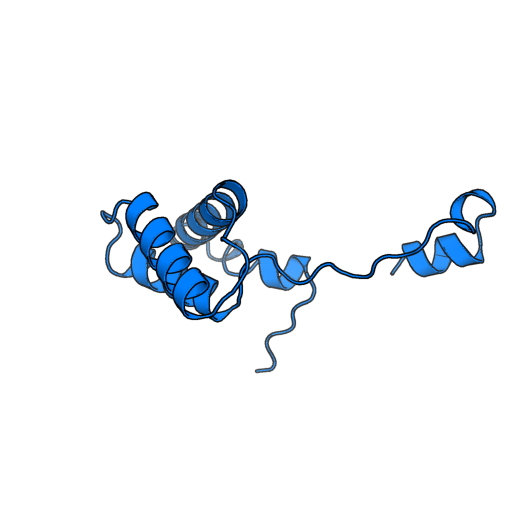4 ASN A O 1
ATOM 706 N N . ASN A 1 85 ? -16.845 7.359 -3.897 1.00 58.75 85 ASN A N 1
ATOM 707 C CA . ASN A 1 85 ? -16.108 7.674 -5.129 1.00 58.75 85 ASN A CA 1
ATOM 708 C C . ASN A 1 85 ? -14.586 7.452 -5.030 1.00 58.75 85 ASN A C 1
ATOM 710 O O . ASN A 1 85 ? -13.898 7.511 -6.048 1.00 58.75 85 ASN A O 1
ATOM 714 N N . GLU A 1 86 ? -14.044 7.202 -3.834 1.00 60.22 86 GLU A N 1
ATOM 715 C CA . GLU A 1 86 ? -12.595 7.027 -3.622 1.00 60.22 86 GLU A CA 1
ATOM 716 C C . GLU A 1 86 ? -12.177 5.551 -3.479 1.00 60.22 86 GLU A C 1
ATOM 718 O O . GLU A 1 86 ? -10.996 5.212 -3.610 1.00 60.22 86 GLU A O 1
ATOM 723 N N . CYS A 1 87 ? -13.142 4.645 -3.285 1.00 56.03 87 CYS A N 1
ATOM 724 C CA . CYS A 1 87 ? -12.899 3.206 -3.231 1.00 56.03 87 CYS A CA 1
ATOM 725 C C . CYS A 1 87 ? -12.327 2.736 -4.582 1.00 56.03 87 CYS A C 1
ATOM 727 O O . CYS A 1 87 ? -12.958 2.881 -5.624 1.00 56.03 87 CYS A O 1
ATOM 729 N N . TYR A 1 88 ? -11.115 2.174 -4.579 1.00 60.69 88 TYR A N 1
ATOM 730 C CA .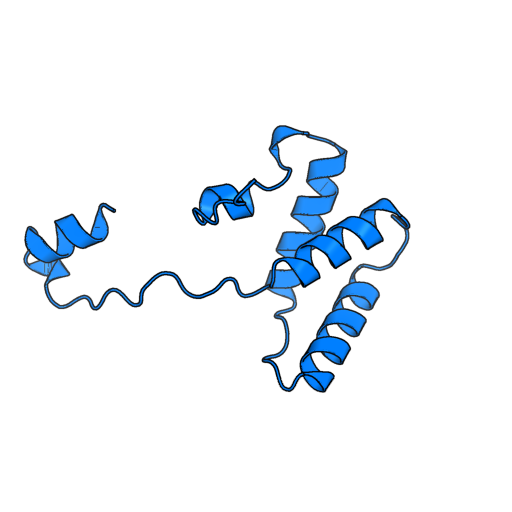 TYR A 1 88 ? -10.446 1.606 -5.762 1.00 60.69 88 TYR A CA 1
ATOM 731 C C . TYR A 1 88 ? -9.995 2.586 -6.856 1.00 60.69 88 TYR A C 1
ATOM 733 O O . TYR A 1 88 ? -9.518 2.125 -7.898 1.00 60.69 88 TYR A O 1
ATOM 741 N N . ARG A 1 89 ? -10.017 3.910 -6.625 1.00 63.06 89 ARG A N 1
ATOM 742 C CA . ARG A 1 89 ? -9.540 4.910 -7.610 1.00 63.06 89 ARG A CA 1
ATOM 743 C C . ARG A 1 89 ? -8.145 4.581 -8.149 1.00 63.06 89 ARG A C 1
ATOM 745 O O . ARG A 1 89 ? -7.854 4.770 -9.324 1.00 63.06 89 ARG A O 1
ATOM 752 N N . TRP A 1 90 ? -7.312 3.980 -7.306 1.00 58.88 90 TRP A N 1
ATOM 753 C CA . TRP A 1 90 ? -5.992 3.496 -7.678 1.00 58.88 90 TRP A CA 1
ATOM 754 C C . TRP A 1 90 ? -5.972 2.377 -8.741 1.00 58.88 90 TRP A C 1
ATOM 756 O O . TRP A 1 90 ? -5.138 2.426 -9.652 1.00 58.88 90 TRP A O 1
ATOM 766 N N . PHE A 1 91 ? -6.853 1.375 -8.643 1.00 60.06 91 PHE A N 1
ATOM 767 C CA . PHE A 1 91 ? -6.936 0.295 -9.635 1.00 60.06 91 PHE A CA 1
ATOM 768 C C . PHE A 1 91 ? -7.388 0.858 -10.984 1.00 60.06 91 PHE A C 1
ATOM 770 O O . PHE A 1 91 ? -6.776 0.568 -12.019 1.00 60.06 91 PHE A O 1
ATOM 777 N N . SER A 1 92 ? -8.366 1.765 -10.947 1.00 61.56 92 SER A N 1
ATOM 778 C CA . SER A 1 92 ? -8.871 2.498 -12.109 1.00 61.56 92 SER A CA 1
ATOM 779 C C . SER A 1 92 ? -7.780 3.356 -12.765 1.00 61.56 92 SER A C 1
ATOM 781 O O . SER A 1 92 ? -7.542 3.241 -13.969 1.00 61.56 92 SER A O 1
ATOM 783 N N . GLU A 1 93 ? -7.033 4.143 -11.982 1.00 63.00 93 GLU A N 1
ATOM 784 C CA . GLU A 1 93 ? -5.910 4.973 -12.453 1.00 63.00 93 GLU A CA 1
ATOM 785 C C . GLU A 1 93 ? -4.795 4.133 -13.100 1.00 63.00 93 GLU A C 1
ATOM 787 O O . GLU A 1 93 ? -4.150 4.567 -14.060 1.00 63.00 93 GLU A O 1
ATOM 792 N N . ARG A 1 94 ? -4.571 2.902 -12.621 1.00 58.81 94 ARG A N 1
ATOM 793 C CA . ARG A 1 94 ? -3.552 1.997 -13.174 1.00 58.81 94 ARG A CA 1
ATOM 794 C C . ARG A 1 94 ? -4.067 1.043 -14.246 1.00 58.81 94 ARG A C 1
ATOM 796 O O . ARG A 1 94 ? -3.252 0.299 -14.797 1.00 58.81 94 ARG A O 1
ATOM 803 N N . LYS A 1 95 ? -5.343 1.114 -14.641 1.00 57.06 95 LYS A N 1
ATOM 804 C CA . LYS A 1 95 ? -6.003 0.145 -15.541 1.00 57.06 95 LYS A CA 1
ATOM 805 C C . LYS A 1 95 ? -5.764 -1.308 -15.111 1.00 57.06 95 LYS A C 1
ATOM 807 O O . LYS A 1 95 ? -5.505 -2.163 -15.954 1.00 57.06 95 LYS A O 1
ATOM 812 N N . ILE A 1 96 ? -5.751 -1.554 -13.806 1.00 56.69 96 ILE A N 1
ATOM 813 C CA . ILE A 1 96 ? -5.776 -2.909 -13.270 1.00 56.69 96 ILE A CA 1
ATOM 814 C C . ILE A 1 96 ? -7.259 -3.270 -13.253 1.00 56.69 96 ILE A C 1
ATOM 816 O O . ILE A 1 96 ? -7.998 -2.834 -12.375 1.00 56.69 96 ILE A O 1
ATOM 820 N N . THR A 1 97 ? -7.722 -3.938 -14.304 1.00 42.94 97 THR A N 1
ATOM 821 C CA . THR A 1 97 ? -9.089 -4.457 -14.371 1.00 42.94 97 THR A CA 1
ATOM 822 C C . THR A 1 97 ? -9.214 -5.602 -13.381 1.00 42.94 97 THR A C 1
ATOM 824 O O . THR A 1 97 ? -8.565 -6.631 -13.559 1.00 42.94 97 THR A O 1
ATOM 827 N N . ASN A 1 98 ? -10.050 -5.425 -12.356 1.00 42.09 98 ASN A N 1
ATOM 828 C CA . ASN A 1 98 ? -10.626 -6.563 -11.654 1.00 42.09 98 ASN A CA 1
ATOM 829 C C . ASN A 1 98 ? -11.442 -7.337 -12.692 1.00 42.09 98 ASN A C 1
ATOM 831 O O . ASN A 1 98 ? -12.424 -6.817 -13.218 1.00 42.09 98 ASN A O 1
ATOM 835 N N . LEU A 1 99 ? -10.971 -8.527 -13.053 1.00 35.59 99 LEU A N 1
ATOM 836 C CA . LEU A 1 99 ? -11.768 -9.494 -13.791 1.00 35.59 99 LEU A CA 1
ATOM 837 C C . LEU A 1 99 ? -12.796 -10.039 -12.798 1.00 35.59 99 LEU A C 1
ATOM 839 O O . LEU A 1 99 ? -12.478 -10.909 -11.991 1.00 35.59 99 LEU A O 1
ATOM 843 N N . SER A 1 100 ? -13.976 -9.426 -12.801 1.00 34.19 100 SER A N 1
ATOM 844 C CA . SER A 1 100 ? -15.214 -9.982 -12.251 1.00 34.19 100 SER A CA 1
ATOM 845 C C . SER A 1 100 ? -15.961 -10.718 -13.349 1.00 34.19 100 SER A C 1
ATOM 847 O O . SER A 1 100 ? -16.104 -10.085 -14.424 1.00 34.19 100 SER A O 1
#

Sequence (100 aa):
MRITKWIKEEPDFFNLIYLGKSPPSITLDEFIEIKDRIQSNPLELKKHILSDIKDKRELRNEDTLSTATFYRRANQVELSLFSNNECYRWFSERKITNLS

Nearest PDB structures (foldseek):
  1mdm-assembly1_A  TM=5.714E-01  e=7.682E-01  Homo sapiens
  6hcg-assembly1_P  TM=5.833E-01  e=1.074E+00  Klebsiella pneumoniae
  6pax-assembly1_A  TM=4.712E-01  e=1.135E+00  Homo sapiens
  1a41-assembly1_A  TM=4.393E-01  e=2.774E+00  Orthopoxvirus vaccinia
  1key-assembly1_C-2  TM=3.403E-01  e=7.577E+00  Mus musculus

Organism: NCBI:txid2759913

Radius of gyration: 17.3 Å; Cα contacts (8 Å, |Δi|>4): 58; chains: 1; bounding box: 33×28×51 Å

Mean predicted aligned error: 11.03 Å

Solvent-accessible surface area (backbone atoms only — not comparable to full-atom values): 6204 Å² total; per-residue (Å²): 114,72,64,72,50,38,41,73,74,37,80,92,33,57,86,60,78,82,82,69,81,72,75,71,88,61,55,69,67,59,51,50,51,52,42,52,46,48,70,77,38,72,83,59,60,65,68,56,59,53,47,55,54,33,53,54,26,54,78,67,75,43,82,72,63,52,66,70,60,49,53,58,48,54,51,42,48,57,49,25,77,80,34,80,84,44,58,61,48,66,39,64,76,66,68,54,75,80,88,123

pLDDT: mean 78.38, std 15.16, range [34.19, 96.44]

Secondary structure (DSSP, 8-state):
-HHHHHHHH-GGGTT-----PPPPSS-HHHHHHHHHHHHH-TTS-HHHHHHHHHHHHHHTTPPPPPHHHHHHHHHHHHHHHH-TTSTTHHHHHHT-----

Foldseek 3Di:
DVLVVCCVPPPVSVPPDDPDPPDQLADPVLLVQLLCCCVVPVPDDLVVSLVVVQVVCVVVVHDRRDPVSSVVSNVLSVVCVVPVVSVCVVCVVSVVDPPD